Protein AF-E9DSP7-F1 (afdb_monomer)

Mean predicted aligned error: 2.5 Å

pLDDT: mean 96.09, std 3.21, range [84.06, 98.69]

Organism: Metarhizium acridum (strain CQMa 102) (NCBI:txid655827)

Secondary structure (DSSP, 8-state):
-EESS-B-TTBT-EEE-TTGGG-TTPPPPGGG-EE--B-TT-B----TTS-EEEPPB-SSS---EE-----

Sequence (71 aa):
MVALDDYTPTNGATVIIPSSHTLGPSAPSPSEAVPVVMPAGSVVYFLGTAWHGGGKNTSDGDRLALTVQYC

Solvent-accessible surface area (backbone atoms only — not comparable to full-atom values): 4339 Å² total; per-residue (Å²): 61,37,29,68,35,65,26,40,90,41,48,16,19,49,22,36,30,80,75,42,59,72,51,72,94,59,80,77,65,79,86,60,48,43,64,55,68,43,57,50,78,38,74,55,85,80,60,93,64,38,49,65,46,78,33,72,63,75,51,98,63,88,70,55,68,48,81,74,85,87,134

Nearest PDB structures (foldseek):
  7de0-assembly1_B  TM=8.314E-01  e=8.711E-02  Aspergillus fumigatus AF210
  2a1x-assembly1_A  TM=8.073E-01  e=1.056E-01  Homo sapiens
  6oxj-assembly1_B  TM=8.352E-01  e=2.283E-01  Aspergillus fumigatus Af293

InterPro domains:
  IPR008775 Phytanoyl-CoA dioxygenase-like [PF05721] (1-64)

Foldseek 3Di:
DAFQAWFDPAQFAKWWQPPQLVVPPDDDDPVSTDHDGDGHRDDDDDDPSTDIDTGDHPDPDHTDDDDDDDD

Structure (mmCIF, N/CA/C/O backbone):
data_AF-E9DSP7-F1
#
_entry.id   AF-E9DSP7-F1
#
loop_
_atom_site.group_PDB
_atom_site.id
_atom_site.type_symbol
_atom_site.label_atom_id
_atom_site.label_alt_id
_atom_site.label_comp_id
_atom_site.label_asym_id
_atom_site.label_entity_id
_atom_site.label_seq_id
_atom_site.pdbx_PDB_ins_code
_atom_site.Cartn_x
_atom_site.Cartn_y
_atom_site.Cartn_z
_atom_site.occupancy
_atom_site.B_iso_or_equiv
_atom_site.auth_seq_id
_atom_site.auth_comp_id
_atom_site.auth_asym_id
_atom_site.auth_atom_id
_atom_site.pdbx_PDB_model_num
ATOM 1 N N . MET A 1 1 ? -6.284 0.560 -5.049 1.00 94.62 1 MET A N 1
ATOM 2 C CA . MET A 1 1 ? -6.696 -0.068 -3.778 1.00 94.62 1 MET A CA 1
ATOM 3 C C . MET A 1 1 ? -7.611 0.889 -3.036 1.00 94.62 1 MET A C 1
ATOM 5 O O . MET A 1 1 ? -7.280 2.067 -2.942 1.00 94.62 1 MET A O 1
ATOM 9 N N . VAL A 1 2 ? -8.751 0.394 -2.561 1.00 97.88 2 VAL A N 1
ATOM 10 C CA . VAL A 1 2 ? -9.730 1.140 -1.760 1.00 97.88 2 VAL A CA 1
ATOM 11 C C . VAL A 1 2 ? -9.464 0.857 -0.282 1.00 97.88 2 VAL A C 1
ATOM 13 O O . VAL A 1 2 ? -9.333 -0.309 0.102 1.00 97.88 2 VAL A O 1
ATOM 16 N N . ALA A 1 3 ? -9.373 1.913 0.522 1.00 98.44 3 ALA A N 1
ATOM 17 C CA . ALA A 1 3 ? -9.259 1.833 1.974 1.00 98.44 3 ALA A CA 1
ATOM 18 C C . ALA A 1 3 ? -10.621 1.456 2.576 1.00 98.44 3 ALA A C 1
ATOM 20 O O . ALA A 1 3 ? -11.562 2.246 2.486 1.00 98.44 3 ALA A O 1
ATOM 21 N N . LEU A 1 4 ? -10.746 0.251 3.143 1.00 98.44 4 LEU A N 1
ATOM 22 C CA . LEU A 1 4 ? -11.947 -0.134 3.901 1.00 98.44 4 LEU A CA 1
ATOM 23 C C . LEU A 1 4 ? -11.842 0.344 5.354 1.00 98.44 4 LEU A C 1
ATOM 25 O O . LEU A 1 4 ? -12.821 0.847 5.892 1.00 98.44 4 LEU A O 1
ATOM 29 N N . ASP A 1 5 ? -10.633 0.279 5.912 1.00 98.38 5 ASP A N 1
ATOM 30 C CA . ASP A 1 5 ? -10.236 0.951 7.150 1.00 98.38 5 ASP A CA 1
ATOM 31 C C . ASP A 1 5 ? -9.278 2.108 6.843 1.00 98.38 5 ASP A C 1
ATOM 33 O O . ASP A 1 5 ? -8.713 2.183 5.747 1.00 98.38 5 ASP A O 1
ATOM 37 N N . ASP A 1 6 ? -9.033 2.980 7.824 1.00 98.50 6 ASP A N 1
ATOM 38 C CA . ASP A 1 6 ? -7.984 3.996 7.722 1.00 98.50 6 ASP A CA 1
ATOM 39 C C . ASP A 1 6 ? -6.634 3.348 7.403 1.00 98.50 6 ASP A C 1
ATOM 41 O O . ASP A 1 6 ? -6.257 2.313 7.953 1.00 98.50 6 ASP A O 1
ATOM 45 N N . TYR A 1 7 ? -5.863 3.977 6.529 1.00 98.56 7 TYR A N 1
ATOM 46 C CA . TYR A 1 7 ? -4.473 3.628 6.289 1.00 98.56 7 TYR A CA 1
ATOM 47 C C . TYR A 1 7 ? -3.598 4.555 7.121 1.00 98.56 7 TYR A C 1
ATOM 49 O O . TYR A 1 7 ? -3.563 5.761 6.881 1.00 98.56 7 TYR A O 1
ATOM 57 N N . THR A 1 8 ? -2.868 3.993 8.079 1.00 98.38 8 THR A N 1
ATOM 58 C CA . THR A 1 8 ? -1.974 4.732 8.975 1.00 98.38 8 THR A CA 1
ATOM 59 C C . THR A 1 8 ? -0.522 4.288 8.770 1.00 98.38 8 THR A C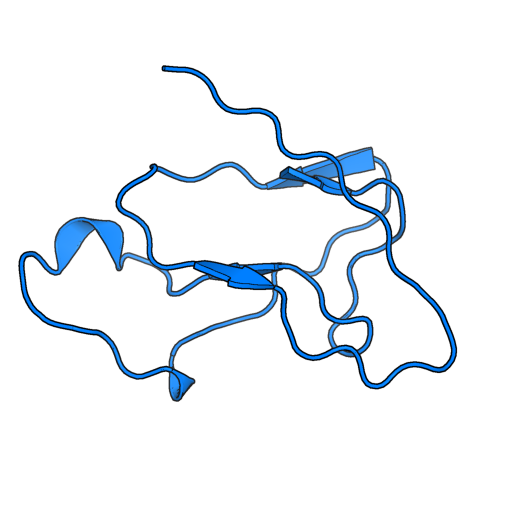 1
ATOM 61 O O . THR A 1 8 ? -0.269 3.243 8.163 1.00 98.38 8 THR A O 1
ATOM 64 N N . PRO A 1 9 ? 0.471 5.036 9.290 1.00 97.94 9 PRO A N 1
ATOM 65 C CA . PRO A 1 9 ? 1.873 4.627 9.203 1.00 97.94 9 PRO A CA 1
ATOM 66 C C . PRO A 1 9 ? 2.188 3.269 9.850 1.00 97.94 9 PRO A C 1
ATOM 68 O O . PRO A 1 9 ? 3.225 2.687 9.547 1.00 97.94 9 PRO A O 1
ATOM 71 N N . THR A 1 10 ? 1.333 2.772 10.751 1.00 98.25 10 THR A N 1
ATOM 72 C CA . THR A 1 10 ? 1.622 1.598 11.589 1.00 98.25 10 THR A CA 1
ATOM 73 C C . THR A 1 10 ? 0.723 0.402 11.313 1.00 98.25 10 THR A C 1
ATOM 75 O O . THR A 1 10 ? 1.131 -0.722 11.586 1.00 98.25 10 THR A O 1
ATOM 78 N N . ASN A 1 11 ? -0.469 0.581 10.739 1.00 98.44 11 ASN A N 1
ATOM 79 C CA . ASN A 1 11 ? -1.396 -0.534 10.504 1.00 98.44 11 ASN A CA 1
ATOM 80 C C . ASN A 1 11 ? -1.147 -1.276 9.174 1.00 98.44 11 ASN A C 1
ATOM 82 O O . ASN A 1 11 ? -2.001 -1.997 8.654 1.00 98.44 11 ASN A O 1
ATOM 86 N N . GLY A 1 12 ? 0.048 -1.097 8.607 1.00 98.19 12 GLY A N 1
ATOM 87 C CA . GLY A 1 12 ? 0.516 -1.781 7.407 1.00 98.19 12 GLY A CA 1
ATOM 88 C C . GLY A 1 12 ? 0.013 -1.198 6.088 1.00 98.19 12 GLY A C 1
ATOM 89 O O . GLY A 1 12 ? -0.026 -1.947 5.104 1.00 98.19 12 GLY A O 1
ATOM 90 N N . ALA A 1 13 ? -0.432 0.068 6.063 1.00 98.44 13 ALA A N 1
ATOM 91 C CA . ALA A 1 13 ? -0.891 0.767 4.858 1.00 98.44 13 ALA A CA 1
ATOM 92 C C . ALA A 1 13 ? -0.058 0.403 3.619 1.00 98.44 13 ALA A C 1
ATOM 94 O O . ALA A 1 13 ? 1.150 0.173 3.720 1.00 98.44 13 ALA A O 1
ATOM 95 N N . THR A 1 14 ? -0.702 0.331 2.450 1.00 98.00 14 THR A N 1
ATOM 96 C CA . THR A 1 14 ? 0.000 0.042 1.190 1.00 98.00 14 THR A CA 1
ATOM 97 C C . THR A 1 14 ? 1.212 0.956 1.060 1.00 98.00 14 THR A C 1
ATOM 99 O O . THR A 1 14 ? 1.082 2.171 1.204 1.00 98.00 14 THR A O 1
ATOM 102 N N . VAL A 1 15 ? 2.374 0.372 0.782 1.00 98.19 15 VAL A N 1
ATOM 103 C CA . VAL A 1 15 ? 3.596 1.115 0.490 1.00 98.19 15 VAL A CA 1
ATOM 104 C C . VAL A 1 15 ? 3.819 1.169 -1.013 1.00 98.19 15 VAL A C 1
ATOM 106 O O . VAL A 1 15 ? 3.533 0.205 -1.727 1.00 98.19 15 VAL A O 1
ATOM 109 N N . ILE A 1 16 ? 4.324 2.298 -1.493 1.00 97.75 16 ILE A N 1
ATOM 110 C CA . ILE A 1 16 ? 4.675 2.517 -2.896 1.00 97.75 16 ILE A CA 1
ATOM 111 C C . ILE A 1 16 ? 6.069 3.124 -2.974 1.00 97.75 16 ILE A C 1
ATOM 113 O O . ILE A 1 16 ? 6.445 3.910 -2.108 1.00 97.75 16 ILE A O 1
ATOM 117 N N . ILE A 1 17 ? 6.822 2.788 -4.015 1.00 97.50 17 ILE A N 1
ATOM 118 C CA . ILE A 1 17 ? 8.038 3.520 -4.373 1.00 97.50 17 ILE A CA 1
ATOM 119 C C . ILE A 1 17 ? 7.647 4.518 -5.470 1.00 97.50 17 ILE A C 1
ATOM 121 O O . ILE A 1 17 ? 7.344 4.089 -6.593 1.00 97.50 17 ILE A O 1
ATOM 125 N N . PRO A 1 18 ? 7.579 5.832 -5.177 1.00 95.94 18 PRO A N 1
ATOM 126 C CA . PRO A 1 18 ? 7.181 6.836 -6.157 1.00 95.94 18 PRO A CA 1
ATOM 127 C C . PRO A 1 18 ? 8.064 6.783 -7.405 1.00 95.94 18 PRO A C 1
ATOM 129 O O . PRO A 1 18 ? 9.252 6.489 -7.326 1.00 95.94 18 PRO A O 1
ATOM 132 N N . SER A 1 19 ? 7.476 7.037 -8.575 1.00 94.94 19 SER A N 1
ATOM 133 C CA . SER A 1 19 ? 8.168 7.018 -9.878 1.00 94.94 19 SER A CA 1
ATOM 134 C C . SER A 1 19 ? 8.815 5.686 -10.291 1.00 94.94 19 SER A C 1
ATOM 136 O O . SER A 1 19 ? 9.336 5.584 -11.394 1.00 94.94 19 SER A O 1
ATOM 138 N N . SER A 1 20 ? 8.711 4.622 -9.492 1.00 96.69 20 SER A N 1
ATOM 139 C CA . SER A 1 20 ? 9.363 3.335 -9.784 1.00 96.69 20 SER A CA 1
ATOM 140 C C . SER A 1 20 ? 8.904 2.653 -11.081 1.00 96.69 20 SER A C 1
ATOM 142 O O . SER A 1 20 ? 9.630 1.839 -11.644 1.00 96.69 20 SER A O 1
ATOM 144 N N . HIS A 1 21 ? 7.742 3.045 -11.610 1.00 95.31 21 HIS A N 1
ATOM 145 C CA . HIS A 1 21 ? 7.234 2.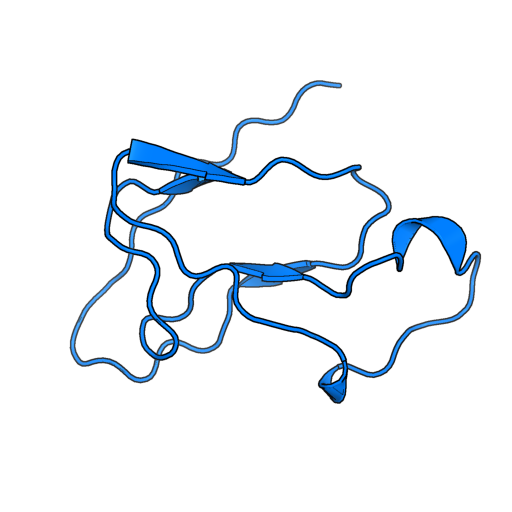621 -12.916 1.00 95.31 21 HIS A CA 1
ATOM 146 C C . HIS A 1 21 ? 8.132 3.029 -14.102 1.00 95.31 21 HIS A C 1
ATOM 148 O O . HIS A 1 21 ? 7.921 2.530 -15.207 1.00 95.31 21 HIS A O 1
ATOM 154 N N . THR A 1 22 ? 9.120 3.913 -13.899 1.00 95.06 22 THR A N 1
ATOM 155 C CA . THR A 1 22 ? 10.073 4.359 -14.933 1.00 95.06 22 THR A CA 1
ATOM 156 C C . THR A 1 22 ? 11.466 3.729 -14.815 1.00 95.06 22 THR A C 1
ATOM 158 O O . THR A 1 22 ? 12.337 4.053 -15.618 1.00 95.06 22 THR A O 1
ATOM 161 N N . LEU A 1 23 ? 11.720 2.861 -13.826 1.00 90.00 23 LEU A N 1
ATOM 162 C CA . LEU A 1 23 ? 13.072 2.356 -13.513 1.00 90.00 23 LEU A CA 1
ATOM 163 C C . LEU A 1 23 ? 13.593 1.269 -14.472 1.00 90.00 23 LEU A C 1
ATOM 165 O O . LEU A 1 23 ? 14.776 0.926 -14.433 1.00 90.00 23 LEU A O 1
ATOM 169 N N . GLY A 1 24 ? 12.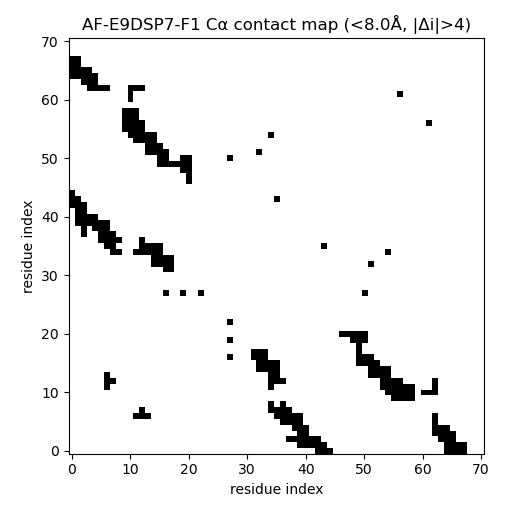740 0.721 -15.342 1.00 86.44 24 GLY A N 1
ATOM 170 C CA . GLY A 1 24 ? 13.117 -0.386 -16.223 1.00 86.44 24 GLY A CA 1
ATOM 171 C C . GLY A 1 24 ? 13.464 -1.656 -15.425 1.00 86.44 24 GLY A C 1
ATOM 172 O O . GLY A 1 24 ? 12.738 -1.986 -14.488 1.00 86.44 24 GLY A O 1
ATOM 173 N N . PRO A 1 25 ? 14.534 -2.399 -15.773 1.00 87.06 25 PRO A N 1
ATOM 174 C CA . PRO A 1 25 ? 14.877 -3.667 -15.118 1.00 87.06 25 PRO A CA 1
ATOM 175 C C . PRO A 1 25 ? 15.548 -3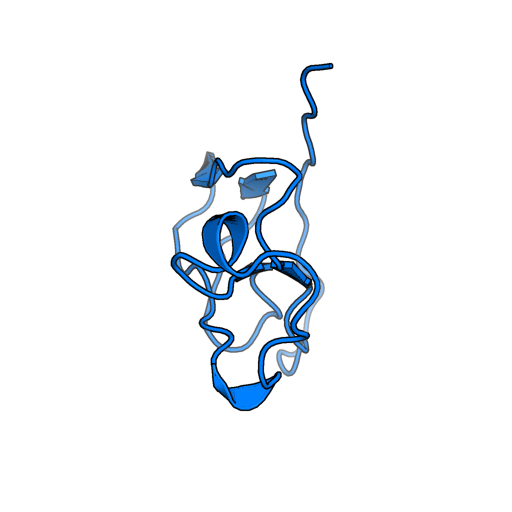.502 -13.743 1.00 87.06 25 PRO A C 1
ATOM 177 O O . PRO A 1 25 ? 15.807 -4.497 -13.067 1.00 87.06 25 PRO A O 1
ATOM 180 N N . SER A 1 26 ? 15.874 -2.274 -13.335 1.00 88.62 26 SER A N 1
ATOM 181 C CA . SER A 1 26 ? 16.554 -2.004 -12.070 1.00 88.62 26 SER A CA 1
ATOM 182 C C . SER A 1 26 ? 15.598 -2.170 -10.891 1.00 88.62 26 SER A C 1
ATOM 184 O O . SER A 1 26 ? 14.555 -1.519 -10.831 1.00 88.62 26 SER A O 1
ATOM 186 N N . ALA A 1 27 ? 15.974 -3.012 -9.928 1.00 88.81 27 ALA A N 1
ATOM 187 C CA . ALA A 1 27 ? 15.236 -3.138 -8.679 1.00 88.81 27 ALA A CA 1
ATOM 188 C C . ALA A 1 27 ? 15.497 -1.907 -7.785 1.00 88.81 27 ALA A C 1
ATOM 190 O O . ALA A 1 27 ? 16.665 -1.592 -7.536 1.00 88.81 27 ALA A O 1
ATOM 191 N N . PRO A 1 28 ? 14.453 -1.211 -7.298 1.00 91.81 28 PRO A N 1
ATOM 192 C CA . PRO A 1 28 ? 14.618 -0.127 -6.335 1.00 91.81 28 PRO A CA 1
ATOM 193 C C . PRO A 1 28 ? 14.988 -0.660 -4.945 1.00 91.81 28 PRO A C 1
ATOM 195 O O . PRO A 1 28 ? 14.788 -1.841 -4.638 1.00 91.81 28 PRO A O 1
ATOM 198 N N . SER A 1 29 ? 15.488 0.215 -4.074 1.00 93.12 29 SER A N 1
ATOM 199 C CA . SER A 1 29 ? 15.715 -0.145 -2.676 1.00 93.12 29 SER A CA 1
ATOM 200 C C . SER A 1 29 ? 14.385 -0.204 -1.912 1.00 93.12 29 SER A C 1
ATOM 202 O O . SER A 1 29 ? 13.593 0.739 -1.986 1.00 93.12 29 SER A O 1
ATOM 204 N N . PRO A 1 30 ? 14.142 -1.233 -1.075 1.00 90.06 30 PRO A N 1
ATOM 205 C CA . PRO A 1 30 ? 12.970 -1.273 -0.197 1.00 90.06 30 PRO A CA 1
ATOM 206 C C . PRO A 1 30 ? 12.852 -0.065 0.745 1.00 90.06 30 PRO A C 1
ATOM 208 O O . PRO A 1 30 ? 11.754 0.261 1.184 1.00 90.06 30 PRO A O 1
ATOM 211 N N . SER A 1 31 ? 13.965 0.615 1.051 1.00 95.19 31 SER A N 1
ATOM 212 C CA . SER A 1 31 ? 13.977 1.821 1.892 1.00 95.19 31 SER A CA 1
ATOM 213 C C . SER A 1 31 ? 13.319 3.041 1.240 1.00 95.19 31 SER A C 1
ATOM 215 O O . SER A 1 31 ? 13.039 4.013 1.932 1.00 95.19 31 SER A O 1
ATOM 217 N N . GLU A 1 32 ? 13.105 3.019 -0.076 1.00 96.00 32 GLU A N 1
ATOM 218 C CA . GLU A 1 32 ? 12.439 4.096 -0.823 1.00 96.00 32 GLU A CA 1
ATOM 219 C C . GLU A 1 32 ? 10.907 3.981 -0.772 1.00 96.00 32 GLU A C 1
ATOM 221 O O . GLU A 1 32 ? 10.194 4.856 -1.266 1.00 96.00 32 GLU A O 1
ATOM 226 N N . ALA A 1 33 ? 10.385 2.896 -0.194 1.00 97.38 33 ALA A N 1
ATOM 227 C CA . ALA A 1 33 ? 8.956 2.667 -0.088 1.00 97.38 33 ALA A CA 1
ATOM 228 C C . ALA A 1 33 ? 8.339 3.578 0.981 1.00 97.38 33 ALA A C 1
ATOM 230 O O . ALA A 1 33 ? 8.769 3.591 2.135 1.00 97.38 33 ALA A O 1
ATOM 231 N N . VAL A 1 34 ? 7.290 4.306 0.605 1.00 97.56 34 VAL A N 1
ATOM 232 C CA . VAL A 1 34 ? 6.549 5.202 1.499 1.00 97.56 34 VAL A CA 1
ATOM 233 C C . VAL A 1 34 ? 5.117 4.700 1.695 1.00 97.56 34 VAL A C 1
ATOM 235 O O . VAL A 1 34 ? 4.504 4.233 0.730 1.00 97.56 34 VAL A O 1
ATOM 238 N N . PRO A 1 35 ? 4.557 4.772 2.918 1.00 98.06 35 PRO A N 1
ATOM 239 C CA . PRO A 1 35 ? 3.178 4.378 3.168 1.00 98.06 35 PRO A CA 1
ATOM 240 C C . PRO A 1 35 ? 2.209 5.399 2.574 1.00 98.06 35 PRO A C 1
ATOM 242 O O . PRO A 1 35 ? 2.382 6.611 2.714 1.00 98.06 35 PRO A O 1
ATOM 245 N N . VAL A 1 36 ? 1.141 4.906 1.959 1.00 98.31 36 VAL A N 1
ATOM 246 C CA . VAL A 1 36 ? 0.036 5.738 1.486 1.00 98.31 36 VAL A CA 1
ATOM 247 C C . VAL A 1 36 ? -0.958 5.913 2.630 1.00 98.31 36 VAL A C 1
ATOM 249 O O . VAL A 1 36 ? -1.824 5.071 2.836 1.00 98.31 36 VAL A O 1
ATOM 252 N N . VAL A 1 37 ? -0.804 6.985 3.407 1.00 98.50 37 VAL A N 1
ATOM 253 C CA . VAL A 1 37 ? -1.686 7.313 4.541 1.00 98.50 37 VAL A CA 1
ATOM 254 C C . VAL A 1 37 ? -2.928 8.034 4.028 1.00 98.50 37 VAL A C 1
ATOM 256 O O . VAL A 1 37 ? -2.817 9.063 3.363 1.00 98.50 37 VAL A O 1
ATOM 259 N N . MET A 1 38 ? -4.107 7.493 4.324 1.00 98.69 38 MET A N 1
ATOM 260 C CA . MET A 1 38 ? -5.386 8.031 3.855 1.00 98.69 38 MET A CA 1
ATOM 261 C C . MET A 1 38 ? -6.554 7.511 4.709 1.00 98.69 38 MET A C 1
ATOM 263 O O . MET A 1 38 ? -6.459 6.400 5.229 1.00 98.69 38 MET A O 1
ATOM 267 N N . PRO A 1 39 ? -7.656 8.267 4.859 1.00 98.62 39 PRO A N 1
ATOM 268 C CA . PRO A 1 39 ? -8.822 7.805 5.610 1.00 98.62 39 PRO A CA 1
ATOM 269 C C . PRO A 1 39 ? -9.609 6.716 4.864 1.00 98.62 39 PRO A C 1
ATOM 271 O O . PRO A 1 39 ? -9.529 6.618 3.631 1.00 98.62 39 PRO A O 1
ATOM 274 N N . ALA A 1 40 ? -10.415 5.943 5.593 1.00 98.56 40 ALA A N 1
ATOM 275 C CA . ALA A 1 40 ? -11.366 4.982 5.038 1.00 98.56 40 ALA A CA 1
ATOM 276 C C . ALA A 1 40 ? -12.258 5.628 3.958 1.00 98.56 40 ALA A C 1
ATOM 278 O O . ALA A 1 40 ? -12.660 6.789 4.056 1.00 98.56 40 ALA A O 1
ATOM 279 N N . GLY A 1 41 ? -12.538 4.880 2.891 1.00 98.50 41 GLY A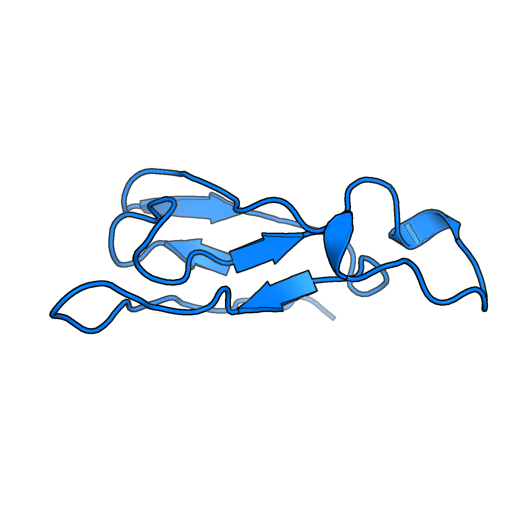 N 1
ATOM 280 C CA . GLY A 1 41 ? -13.231 5.371 1.696 1.00 98.50 41 GLY A CA 1
ATOM 281 C C . GLY A 1 41 ? -12.322 6.049 0.663 1.00 98.50 41 GLY A C 1
ATOM 282 O O . GLY A 1 41 ? -12.748 6.255 -0.474 1.00 98.50 41 GLY A O 1
ATOM 283 N N . SER A 1 42 ? -11.065 6.347 1.003 1.00 98.69 42 SER A N 1
ATOM 284 C CA . SER A 1 42 ? -10.085 6.854 0.036 1.00 98.69 42 SER A CA 1
ATOM 285 C C . SER A 1 42 ? -9.612 5.770 -0.936 1.00 98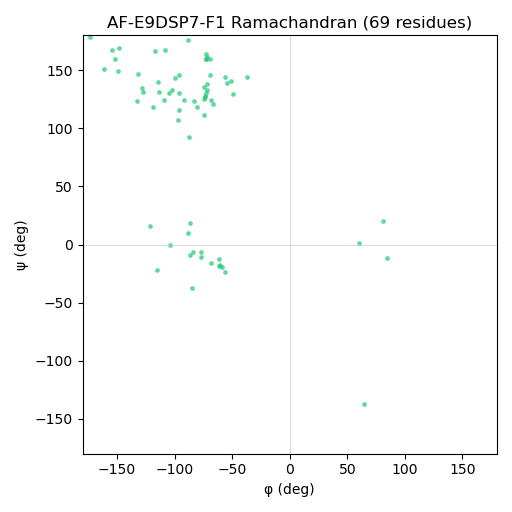.69 42 SER A C 1
ATOM 287 O O . SER A 1 42 ? -9.680 4.567 -0.664 1.00 98.69 42 SER A O 1
ATOM 289 N N . VAL A 1 43 ? -9.075 6.206 -2.077 1.00 97.69 43 VAL A N 1
ATOM 290 C CA . VAL A 1 43 ? -8.523 5.322 -3.107 1.00 97.69 43 VAL A CA 1
ATOM 291 C C . VAL A 1 43 ? -7.106 5.750 -3.457 1.00 97.69 43 VAL A C 1
ATOM 293 O O . VAL A 1 43 ? -6.860 6.907 -3.783 1.00 97.69 43 VAL A O 1
ATOM 296 N N . VAL A 1 44 ? -6.193 4.779 -3.480 1.00 96.62 44 VAL A N 1
ATOM 297 C CA . VAL A 1 44 ? -4.899 4.913 -4.155 1.00 96.62 44 VAL A CA 1
ATOM 298 C C . VAL A 1 44 ? -4.935 4.174 -5.487 1.00 96.62 44 VAL A C 1
ATOM 300 O O . VAL A 1 44 ? -5.375 3.024 -5.556 1.00 96.62 44 VAL A O 1
ATOM 303 N N . TYR A 1 45 ? -4.460 4.818 -6.548 1.00 96.25 45 TYR A N 1
ATOM 304 C CA . TYR A 1 45 ? -4.386 4.245 -7.889 1.00 96.25 45 TYR A CA 1
ATOM 305 C C . TYR A 1 45 ? -2.973 4.413 -8.450 1.00 96.25 45 TYR A C 1
ATOM 307 O O . TYR A 1 45 ? -2.378 5.480 -8.314 1.00 96.25 45 TYR A O 1
ATOM 315 N N . PHE A 1 46 ?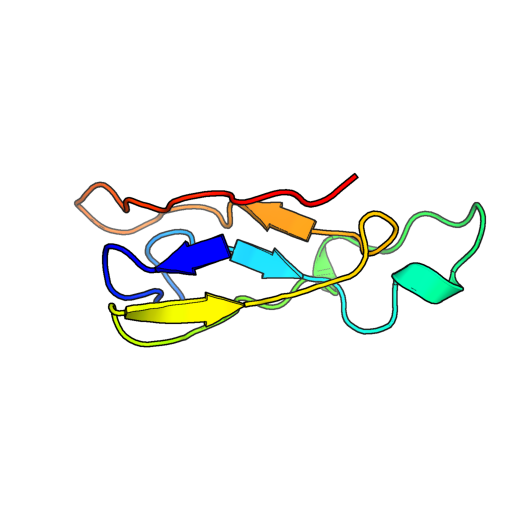 -2.422 3.360 -9.048 1.00 95.62 46 PHE A N 1
ATOM 316 C CA . PHE A 1 46 ? -1.070 3.351 -9.607 1.00 95.62 46 PHE A CA 1
ATOM 317 C C . PHE A 1 46 ? -0.979 2.362 -10.774 1.00 95.62 46 PHE A C 1
ATOM 319 O O . PHE A 1 46 ? -1.806 1.461 -10.908 1.00 95.62 46 PHE A O 1
ATOM 326 N N . LEU A 1 47 ? 0.030 2.541 -11.629 1.00 95.88 47 LEU A N 1
ATOM 327 C CA . LEU A 1 47 ? 0.306 1.648 -12.756 1.00 95.88 47 LEU A CA 1
ATOM 328 C C . LEU A 1 47 ? 0.801 0.285 -12.262 1.00 95.88 47 LEU A C 1
ATOM 330 O O . LEU A 1 47 ? 1.562 0.226 -11.301 1.00 95.88 47 LEU A O 1
ATOM 334 N N . GLY A 1 48 ? 0.456 -0.801 -12.962 1.00 93.69 48 GLY A N 1
ATOM 335 C CA . GLY A 1 48 ? 0.892 -2.159 -12.596 1.00 93.69 48 GLY A CA 1
ATOM 336 C C . GLY A 1 48 ? 2.414 -2.364 -12.587 1.00 93.69 48 GLY A C 1
ATOM 337 O O . GLY A 1 48 ? 2.901 -3.303 -11.970 1.00 93.69 48 GLY A O 1
ATOM 338 N N . THR A 1 49 ? 3.168 -1.471 -13.233 1.00 94.25 49 THR A N 1
ATOM 339 C CA . THR A 1 49 ? 4.638 -1.442 -13.228 1.00 94.25 49 THR A CA 1
ATOM 340 C C . THR A 1 49 ? 5.239 -0.673 -12.048 1.00 94.25 49 THR A C 1
ATOM 342 O O . THR A 1 49 ? 6.453 -0.705 -11.864 1.00 94.25 49 THR A O 1
ATOM 345 N N . ALA A 1 50 ? 4.433 0.036 -11.251 1.00 95.81 50 ALA A N 1
ATOM 346 C CA . ALA A 1 50 ? 4.912 0.690 -10.040 1.00 95.81 50 ALA A CA 1
ATOM 347 C C . ALA A 1 50 ? 5.196 -0.361 -8.961 1.00 95.81 50 ALA A C 1
ATOM 349 O O . ALA A 1 50 ? 4.343 -1.193 -8.649 1.00 95.81 50 ALA A O 1
ATOM 350 N N . TRP A 1 51 ? 6.375 -0.296 -8.352 1.00 96.81 51 TRP A N 1
ATOM 351 C CA . TRP A 1 51 ? 6.730 -1.128 -7.211 1.00 96.81 51 TRP A CA 1
ATOM 352 C C . TRP A 1 51 ? 5.905 -0.719 -5.992 1.00 96.81 51 TRP A C 1
ATOM 354 O O . TRP A 1 51 ? 5.887 0.447 -5.588 1.00 96.81 51 TRP A O 1
ATOM 364 N N . HIS A 1 52 ? 5.207 -1.693 -5.419 1.00 96.56 52 HIS A N 1
ATOM 365 C CA . HIS A 1 52 ? 4.295 -1.504 -4.301 1.00 96.56 52 HIS A CA 1
ATOM 366 C C . HIS A 1 52 ? 4.148 -2.804 -3.503 1.00 96.56 52 HIS A C 1
ATOM 368 O O . HIS A 1 52 ? 4.542 -3.880 -3.955 1.00 96.56 52 HIS A O 1
ATOM 374 N N . GLY A 1 53 ? 3.554 -2.710 -2.319 1.00 96.25 53 GLY A N 1
ATOM 375 C CA . GLY A 1 53 ? 3.252 -3.871 -1.490 1.00 96.25 53 GLY A CA 1
ATOM 376 C C . GLY A 1 53 ? 2.437 -3.507 -0.256 1.00 96.25 53 GLY A C 1
ATOM 377 O O . GLY A 1 53 ? 2.124 -2.341 -0.016 1.00 96.25 53 GLY A O 1
ATOM 378 N N . GLY A 1 54 ? 2.084 -4.509 0.546 1.00 96.94 54 GLY A N 1
ATOM 379 C CA . GLY A 1 54 ? 1.553 -4.268 1.886 1.00 96.94 54 GLY A CA 1
ATOM 380 C C . GLY A 1 54 ? 2.664 -3.784 2.818 1.00 96.94 54 GLY A C 1
ATOM 381 O O . GLY A 1 54 ? 3.745 -4.371 2.842 1.00 96.94 54 GLY A O 1
ATOM 382 N N . GLY A 1 55 ? 2.408 -2.724 3.585 1.00 97.56 55 GLY A N 1
ATOM 383 C CA . GLY A 1 55 ? 3.297 -2.319 4.666 1.00 97.56 55 GLY A CA 1
ATOM 384 C C . GLY A 1 55 ? 3.262 -3.322 5.820 1.00 97.56 55 GLY A C 1
ATOM 385 O O . GLY A 1 55 ? 2.299 -4.072 5.996 1.00 97.56 55 GLY A O 1
ATOM 386 N N . LYS A 1 56 ? 4.305 -3.311 6.653 1.00 97.44 56 LYS A N 1
ATOM 387 C CA . LYS A 1 56 ? 4.324 -4.098 7.890 1.00 97.44 56 LYS A CA 1
ATOM 388 C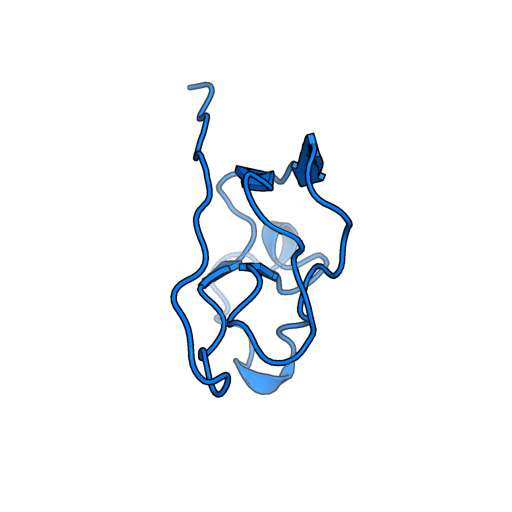 C . LYS A 1 56 ? 3.278 -3.543 8.860 1.00 97.44 56 LYS A C 1
ATOM 390 O O . LYS A 1 56 ? 3.362 -2.381 9.241 1.00 97.44 56 LYS A O 1
ATOM 395 N N . ASN A 1 57 ? 2.322 -4.373 9.272 1.00 98.25 57 ASN A N 1
ATOM 396 C CA . ASN A 1 57 ? 1.388 -4.021 10.336 1.00 98.25 57 ASN A CA 1
ATOM 397 C C . ASN A 1 57 ? 2.062 -4.238 11.701 1.00 98.25 57 ASN A C 1
ATOM 399 O O . ASN A 1 57 ? 2.493 -5.346 12.017 1.00 98.25 57 ASN A O 1
ATOM 403 N N . THR A 1 58 ? 2.198 -3.166 12.475 1.00 98.31 58 THR A N 1
ATOM 404 C CA . THR A 1 58 ? 2.712 -3.155 13.853 1.00 98.31 58 THR A CA 1
ATOM 405 C C . THR A 1 58 ? 1.687 -2.588 14.837 1.00 98.31 58 THR A C 1
ATOM 407 O O . THR A 1 58 ? 2.065 -2.159 15.923 1.00 98.31 58 THR A O 1
ATOM 410 N N . SER A 1 59 ? 0.422 -2.496 14.429 1.00 97.94 59 SER A N 1
ATOM 411 C CA . SER A 1 59 ? -0.696 -2.138 15.303 1.00 97.94 59 SER A CA 1
ATOM 412 C C . SER A 1 59 ? -1.294 -3.383 15.967 1.00 97.94 59 SER A C 1
ATOM 414 O O . SER A 1 59 ? -0.896 -4.505 15.657 1.00 97.94 59 SER A O 1
ATOM 416 N N . ASP A 1 60 ? -2.267 -3.184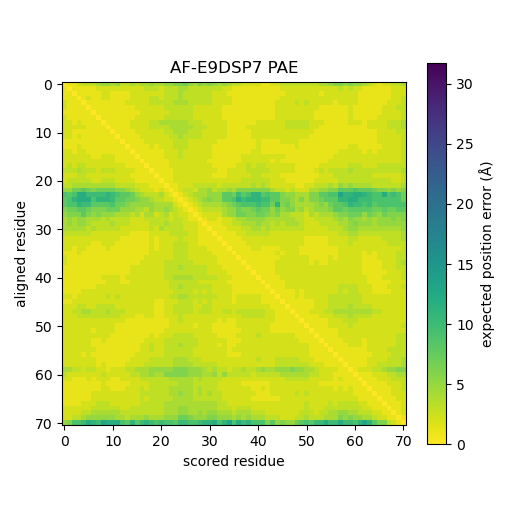 16.855 1.00 97.81 60 ASP A N 1
ATOM 417 C CA . ASP A 1 60 ? -2.903 -4.261 17.626 1.00 97.81 60 ASP A CA 1
ATOM 418 C C . ASP A 1 60 ? -4.112 -4.904 16.916 1.00 97.81 60 ASP A C 1
ATOM 420 O O . ASP A 1 60 ? -4.854 -5.672 17.528 1.00 97.81 60 ASP A O 1
ATOM 424 N N . GLY A 1 61 ? -4.348 -4.585 15.638 1.00 97.31 61 GLY A N 1
ATOM 425 C CA . GLY A 1 61 ? -5.512 -5.063 14.892 1.00 97.31 61 GLY A CA 1
ATOM 426 C C . GLY A 1 61 ? -5.256 -5.268 13.404 1.00 97.31 61 GLY A C 1
ATOM 427 O O . GLY A 1 61 ? -4.230 -4.857 12.855 1.00 97.31 61 GLY A O 1
ATOM 428 N N . ASP A 1 62 ? -6.216 -5.914 12.749 1.00 98.19 62 ASP A N 1
ATOM 429 C CA . ASP A 1 62 ? -6.208 -6.118 11.304 1.00 98.19 62 ASP A CA 1
ATOM 430 C C . ASP A 1 62 ? -6.484 -4.810 10.546 1.00 98.19 62 ASP A C 1
ATOM 432 O O . ASP A 1 62 ? -7.020 -3.846 11.094 1.00 98.19 62 ASP A O 1
ATOM 436 N N . ARG A 1 63 ? -6.120 -4.786 9.258 1.00 97.88 63 ARG A N 1
ATOM 437 C CA . ARG A 1 63 ? -6.474 -3.705 8.331 1.00 97.88 63 ARG A CA 1
ATOM 438 C C . ARG A 1 63 ? -7.001 -4.285 7.030 1.00 97.88 63 ARG A C 1
ATOM 440 O O . ARG A 1 63 ? -6.289 -5.026 6.346 1.00 97.88 63 ARG A O 1
ATOM 447 N N . LEU A 1 64 ? -8.211 -3.895 6.657 1.00 98.06 64 LEU A N 1
ATOM 448 C CA . LEU A 1 64 ? -8.878 -4.351 5.448 1.00 98.06 64 LEU A CA 1
ATOM 449 C C . LEU A 1 64 ? -8.705 -3.371 4.285 1.00 98.06 64 LEU A C 1
ATOM 451 O O . LEU A 1 64 ? -8.671 -2.145 4.425 1.00 98.06 64 LEU A O 1
ATOM 455 N N . ALA A 1 65 ? -8.612 -3.949 3.092 1.00 97.75 65 ALA A N 1
ATOM 456 C CA . ALA A 1 65 ? -8.472 -3.231 1.839 1.00 97.75 65 ALA A CA 1
ATOM 457 C C . ALA A 1 65 ? -9.118 -4.012 0.700 1.00 97.75 65 ALA A C 1
ATOM 459 O O . ALA A 1 65 ? -9.086 -5.243 0.690 1.00 97.75 65 ALA A O 1
ATOM 460 N N . LEU A 1 66 ? -9.629 -3.294 -0.299 1.00 98.00 66 LEU A N 1
ATOM 461 C CA . LEU A 1 66 ? -10.105 -3.892 -1.543 1.00 98.00 66 LEU A CA 1
ATOM 462 C C . LEU A 1 66 ? -9.161 -3.538 -2.696 1.00 98.00 66 LEU A C 1
ATOM 464 O O . LEU A 1 66 ? -8.918 -2.365 -3.000 1.00 98.00 66 LEU A O 1
ATOM 468 N N . THR A 1 67 ? -8.647 -4.557 -3.380 1.00 95.94 67 THR A N 1
ATOM 469 C CA . THR A 1 67 ? -7.895 -4.375 -4.625 1.00 95.94 67 THR A CA 1
ATOM 470 C C . THR A 1 67 ? -8.851 -4.465 -5.805 1.00 95.94 67 THR A C 1
ATOM 472 O O . THR A 1 67 ? -9.548 -5.458 -5.972 1.00 95.94 67 THR A O 1
ATOM 475 N N . VAL A 1 68 ? -8.859 -3.421 -6.631 1.00 95.69 68 VAL A N 1
ATOM 476 C CA . VAL A 1 68 ? -9.587 -3.379 -7.901 1.00 95.69 68 VAL A CA 1
ATOM 477 C C . VAL A 1 68 ? -8.548 -3.175 -8.991 1.00 95.69 68 VAL A C 1
ATOM 479 O O . VAL A 1 68 ? -7.828 -2.175 -8.962 1.00 95.69 68 VAL A O 1
ATOM 482 N N . GLN A 1 69 ? -8.442 -4.139 -9.901 1.00 93.88 69 GLN A N 1
ATOM 483 C CA . GLN A 1 69 ? -7.505 -4.112 -11.018 1.00 93.88 69 GLN A CA 1
ATOM 484 C C . GLN A 1 69 ? -8.286 -4.016 -12.327 1.00 93.88 69 GLN A C 1
ATOM 486 O O . GLN A 1 69 ? -9.231 -4.771 -12.543 1.00 93.88 69 GLN A O 1
ATOM 491 N N . TYR A 1 70 ? -7.872 -3.088 -13.184 1.00 91.94 70 TYR A N 1
ATOM 492 C CA . TYR A 1 70 ? -8.333 -2.987 -14.565 1.00 91.94 70 TYR A CA 1
ATOM 493 C C . TYR A 1 70 ? -7.212 -3.515 -15.465 1.00 91.94 70 TYR A C 1
ATOM 495 O O . TYR A 1 70 ? -6.056 -3.128 -15.271 1.00 91.94 70 TYR A O 1
ATOM 503 N N . CYS A 1 71 ? -7.554 -4.416 -16.387 1.00 84.06 71 CYS A N 1
ATOM 504 C CA . CYS A 1 71 ? -6.623 -5.090 -17.294 1.00 84.06 71 CYS A CA 1
ATOM 505 C C . CYS A 1 71 ? -6.881 -4.679 -18.742 1.00 84.06 71 CYS A C 1
ATOM 507 O O . CYS A 1 71 ? -8.075 -4.543 -19.097 1.00 84.06 71 CYS A O 1
#

Radius of gyration: 12.44 Å; Cα contacts (8 Å, |Δi|>4): 135; chains: 1; bounding box: 30×14×35 Å